Protein AF-A0A942ZBR2-F1 (afdb_monomer_lite)

Secondary structure (DSSP, 8-state):
--HHHHHHHHHHHHHHHHHHHHHHHHHHHHHHHHHTT-S--HHHHHHHHHHHHHHHHHHHHHHHHHHHHHH--

Foldseek 3Di:
DDPVLVVVVVVLVVVLVVLVVVLVVLVVVLVCCVVVVPPQDPVNSVVSVVVSVVSVVVSVVSVVVSCCSPPVD

pLDDT: mean 72.05, std 6.72, range [50.56, 85.44]

Structure (mmCIF, N/CA/C/O backbone):
data_AF-A0A942ZBR2-F1
#
_entry.id   AF-A0A942ZBR2-F1
#
loop_
_atom_site.group_PDB
_atom_site.id
_atom_site.type_symbol
_atom_site.label_atom_id
_atom_site.label_alt_id
_atom_site.label_comp_id
_atom_site.label_asym_id
_atom_site.label_entity_id
_atom_site.label_seq_id
_atom_site.pdbx_PDB_ins_code
_atom_site.Cartn_x
_atom_site.Cartn_y
_atom_site.Cartn_z
_atom_site.occupancy
_atom_site.B_iso_or_equiv
_atom_site.auth_seq_id
_atom_site.auth_comp_id
_atom_site.auth_asym_id
_atom_site.auth_atom_id
_atom_site.pdbx_PDB_model_num
ATOM 1 N N . MET A 1 1 ? -17.251 4.284 21.502 1.00 64.31 1 MET A N 1
ATOM 2 C CA . MET A 1 1 ? -15.818 4.054 21.265 1.00 64.31 1 MET A CA 1
ATOM 3 C C . MET A 1 1 ? -15.048 4.182 22.559 1.00 64.31 1 MET A C 1
ATOM 5 O O . MET A 1 1 ? -15.142 5.217 23.215 1.00 64.31 1 MET A O 1
ATOM 9 N N . THR A 1 2 ? -14.348 3.123 22.942 1.00 84.31 2 THR A N 1
ATOM 10 C CA . THR A 1 2 ? -13.410 3.108 24.068 1.00 84.31 2 THR A CA 1
ATOM 11 C C . THR A 1 2 ? -12.060 3.703 23.653 1.00 84.31 2 THR A C 1
ATOM 13 O O . THR A 1 2 ? -11.772 3.879 22.467 1.00 84.31 2 THR A O 1
ATOM 16 N N . GLU A 1 3 ? -11.222 4.046 24.631 1.00 85.44 3 GLU A N 1
ATOM 17 C CA . GLU A 1 3 ? -9.873 4.577 24.386 1.00 85.44 3 GLU A CA 1
ATOM 18 C C . GLU A 1 3 ? -8.977 3.556 23.658 1.00 85.44 3 GLU A C 1
ATOM 20 O O . GLU A 1 3 ? -8.189 3.924 22.787 1.00 85.44 3 GLU A O 1
ATOM 25 N N . ASP A 1 4 ? -9.178 2.263 23.926 1.00 84.56 4 ASP A N 1
ATOM 26 C CA . ASP A 1 4 ? -8.485 1.164 23.249 1.00 84.56 4 ASP A CA 1
ATOM 27 C C . ASP A 1 4 ? -8.886 1.047 21.769 1.00 84.56 4 ASP A C 1
ATOM 29 O O . ASP A 1 4 ? -8.019 0.914 20.902 1.00 84.56 4 ASP A O 1
ATOM 33 N N . GLU A 1 5 ? -10.180 1.182 21.453 1.00 78.88 5 GLU A N 1
ATOM 34 C CA . GLU A 1 5 ? -10.677 1.192 20.067 1.00 78.88 5 GLU A CA 1
ATOM 35 C C . GLU A 1 5 ? -10.121 2.389 19.280 1.00 78.88 5 GLU A C 1
ATOM 37 O O . GLU A 1 5 ? -9.740 2.256 18.117 1.00 78.88 5 GLU A O 1
ATOM 42 N N . LEU A 1 6 ? -10.017 3.558 19.922 1.00 81.25 6 LEU A N 1
ATOM 43 C CA . LEU A 1 6 ? -9.460 4.769 19.313 1.00 81.25 6 LEU A CA 1
ATOM 44 C C . LEU A 1 6 ? -7.949 4.642 19.042 1.00 81.25 6 LEU A C 1
ATOM 46 O O . LEU A 1 6 ? -7.451 5.141 18.029 1.00 81.25 6 LEU A O 1
ATOM 50 N N . ASN A 1 7 ? -7.214 3.970 19.929 1.00 83.81 7 ASN A N 1
ATOM 51 C CA . ASN A 1 7 ? -5.789 3.704 19.742 1.00 83.81 7 ASN A CA 1
ATOM 52 C C . ASN A 1 7 ? -5.544 2.698 18.609 1.00 83.81 7 ASN A C 1
ATOM 54 O O . ASN A 1 7 ? -4.650 2.918 17.792 1.00 83.81 7 ASN A O 1
ATOM 58 N N . GLN A 1 8 ? -6.372 1.656 18.504 1.00 83.75 8 GLN A N 1
ATOM 59 C CA . GLN A 1 8 ? -6.292 0.663 17.430 1.00 83.75 8 GLN A CA 1
ATOM 60 C C . GLN A 1 8 ? -6.567 1.293 16.050 1.00 83.75 8 GLN A C 1
ATOM 62 O O . GLN A 1 8 ? -5.684 1.298 15.192 1.00 83.75 8 GLN A O 1
ATOM 67 N N . ILE A 1 9 ? -7.732 1.935 15.913 1.00 79.75 9 ILE A N 1
ATOM 68 C CA . ILE A 1 9 ? -7.922 3.237 15.260 1.00 79.75 9 ILE A CA 1
ATOM 69 C C . ILE A 1 9 ? -6.710 3.862 14.549 1.00 79.75 9 ILE A C 1
ATOM 71 O O . ILE A 1 9 ? -6.441 3.762 13.347 1.00 79.75 9 ILE A O 1
ATOM 75 N N . LYS A 1 10 ? -5.972 4.586 15.385 1.00 79.38 10 LYS A N 1
ATOM 76 C CA . LYS A 1 10 ? -4.827 5.404 15.026 1.00 79.38 10 LYS A CA 1
ATOM 77 C C . LYS A 1 10 ? -3.674 4.579 14.456 1.00 79.38 10 LYS A C 1
ATOM 79 O O . LYS A 1 10 ? -3.084 4.993 13.461 1.00 79.38 10 LYS A O 1
ATOM 84 N N . THR A 1 11 ? -3.378 3.418 15.037 1.00 84.69 11 THR A N 1
ATOM 85 C CA . THR A 1 11 ? -2.321 2.529 14.534 1.00 84.69 11 THR A CA 1
ATOM 86 C C . THR A 1 11 ? -2.639 2.008 13.131 1.00 84.69 11 THR A C 1
ATOM 88 O O . THR A 1 11 ? -1.762 2.004 12.267 1.00 84.69 11 THR A O 1
ATOM 91 N N . GLU A 1 12 ? -3.892 1.628 12.865 1.00 79.75 12 GLU A N 1
ATOM 92 C CA . GLU A 1 12 ? -4.328 1.180 11.536 1.00 79.75 12 GLU A CA 1
ATOM 93 C C . GLU A 1 12 ? -4.201 2.297 10.486 1.00 79.75 12 GLU A C 1
ATOM 95 O O . GLU A 1 12 ? -3.749 2.051 9.364 1.00 79.75 12 GLU A O 1
ATOM 100 N N . LEU A 1 13 ? -4.527 3.541 10.855 1.00 77.94 13 LEU A N 1
ATOM 101 C CA . LEU A 1 13 ? -4.372 4.715 9.989 1.00 77.94 13 LEU A CA 1
ATOM 102 C C . LEU A 1 13 ? -2.905 5.065 9.698 1.00 77.94 13 LEU A C 1
ATOM 104 O O . LEU A 1 13 ? -2.575 5.441 8.570 1.00 77.94 13 LEU A O 1
ATOM 108 N N . GLU A 1 14 ? -2.017 4.947 10.685 1.00 79.19 14 GLU A N 1
ATOM 109 C CA . GLU A 1 14 ? -0.580 5.187 10.502 1.00 79.19 14 GLU A CA 1
ATOM 110 C C . GLU A 1 14 ? 0.053 4.140 9.570 1.00 79.19 14 GLU A C 1
ATOM 112 O O . GLU A 1 14 ? 0.786 4.500 8.643 1.00 79.19 14 GLU A O 1
ATOM 117 N N . ASP A 1 15 ? -0.280 2.856 9.744 1.00 79.50 15 ASP A N 1
ATOM 118 C CA . ASP A 1 15 ? 0.178 1.779 8.854 1.00 79.50 15 ASP A CA 1
ATOM 119 C C . ASP A 1 15 ? -0.349 1.961 7.420 1.00 79.50 15 ASP A C 1
ATOM 121 O O . ASP A 1 15 ? 0.395 1.824 6.443 1.00 79.50 15 ASP A O 1
ATOM 125 N N . PHE A 1 16 ? -1.618 2.356 7.287 1.00 76.56 16 PHE A N 1
ATOM 126 C CA . PHE A 1 16 ? -2.234 2.690 6.005 1.00 76.56 16 PHE A CA 1
ATOM 127 C C . PHE A 1 16 ? -1.504 3.842 5.291 1.00 76.56 16 PHE A C 1
ATOM 129 O O . PHE A 1 16 ? -1.152 3.738 4.111 1.00 76.56 16 PHE A O 1
ATOM 136 N N . SER A 1 17 ? -1.218 4.929 6.014 1.00 75.19 17 SER A N 1
ATOM 137 C CA . SER A 1 17 ? -0.491 6.090 5.487 1.00 75.19 17 SER A CA 1
ATOM 138 C C . SER A 1 17 ? 0.910 5.711 4.987 1.00 75.19 17 SER A C 1
ATOM 140 O O . SER A 1 17 ? 1.303 6.074 3.873 1.00 75.19 17 SER A O 1
ATOM 142 N N . ASN A 1 18 ? 1.639 4.892 5.752 1.00 75.31 18 ASN A N 1
ATOM 143 C CA . ASN A 1 18 ? 2.956 4.391 5.356 1.00 75.31 18 ASN A CA 1
ATOM 144 C C . ASN A 1 18 ? 2.893 3.539 4.077 1.00 75.31 18 ASN A C 1
ATOM 146 O O . ASN A 1 18 ? 3.714 3.707 3.170 1.00 75.31 18 ASN A O 1
ATOM 150 N N . GLN A 1 19 ? 1.897 2.657 3.963 1.00 74.00 19 GLN A N 1
ATOM 151 C CA . GLN A 1 19 ? 1.715 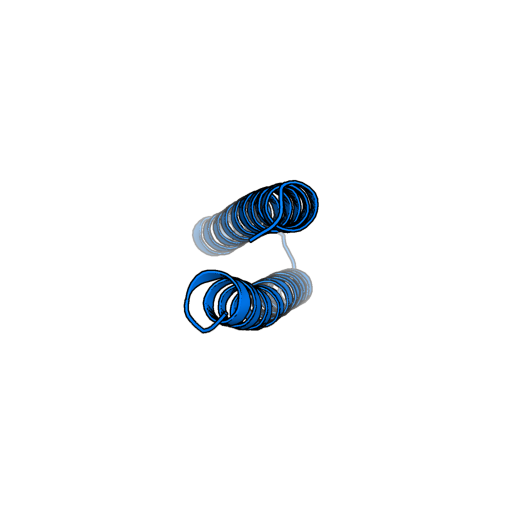1.798 2.788 1.00 74.00 19 GLN A CA 1
ATOM 152 C C . GLN A 1 19 ? 1.370 2.605 1.526 1.00 74.00 19 GLN A C 1
ATOM 154 O O . GLN A 1 19 ? 1.882 2.298 0.443 1.00 74.00 19 GLN A O 1
ATOM 159 N N . LEU A 1 20 ? 0.581 3.679 1.653 1.00 73.12 20 LEU A N 1
ATOM 160 C CA . LEU A 1 20 ? 0.349 4.627 0.558 1.00 73.12 20 LEU A CA 1
ATOM 161 C C . LEU A 1 20 ? 1.630 5.355 0.133 1.00 73.12 20 LEU A C 1
ATOM 163 O O . LEU A 1 20 ? 1.881 5.491 -1.067 1.00 73.12 20 LEU A O 1
ATOM 167 N N . GLY A 1 21 ? 2.460 5.779 1.090 1.00 71.00 21 GLY A N 1
ATOM 168 C CA . GLY A 1 21 ? 3.755 6.402 0.805 1.00 71.00 21 GLY A CA 1
ATOM 169 C C . GLY A 1 21 ? 4.676 5.492 -0.016 1.00 71.00 21 GLY A C 1
ATOM 170 O O . GLY A 1 21 ? 5.254 5.924 -1.017 1.00 71.00 21 GLY A O 1
ATOM 171 N N . ILE A 1 22 ? 4.747 4.206 0.345 1.00 74.12 22 ILE A N 1
ATOM 172 C CA . ILE A 1 22 ? 5.520 3.190 -0.391 1.00 74.12 22 ILE A CA 1
ATOM 173 C C . ILE A 1 22 ? 4.973 3.008 -1.812 1.00 74.12 22 ILE A C 1
ATOM 175 O O . ILE A 1 22 ? 5.741 3.023 -2.777 1.00 74.12 22 ILE A O 1
ATOM 179 N N . ALA A 1 23 ? 3.652 2.879 -1.965 1.00 73.50 23 ALA A N 1
ATOM 180 C CA . ALA A 1 23 ? 3.022 2.733 -3.276 1.00 73.50 23 ALA A CA 1
ATOM 181 C C . ALA A 1 23 ? 3.298 3.945 -4.183 1.00 73.50 23 ALA A C 1
ATOM 183 O O . ALA A 1 23 ? 3.630 3.785 -5.359 1.00 73.50 23 ALA A O 1
ATOM 184 N N . ALA A 1 24 ? 3.217 5.166 -3.652 1.00 69.81 24 ALA A N 1
ATOM 185 C CA . ALA A 1 24 ? 3.543 6.374 -4.405 1.00 69.81 24 ALA A CA 1
ATOM 186 C C . ALA A 1 24 ? 5.018 6.393 -4.854 1.00 69.81 24 ALA A C 1
ATOM 188 O O . ALA A 1 24 ? 5.309 6.711 -6.011 1.00 69.81 24 ALA A O 1
ATOM 189 N N . GLY A 1 25 ? 5.944 5.983 -3.979 1.00 71.69 25 GLY A N 1
ATOM 190 C CA . GLY A 1 25 ? 7.370 5.863 -4.300 1.00 71.69 25 GLY A CA 1
ATOM 191 C C . GLY A 1 25 ? 7.648 4.866 -5.429 1.00 71.69 25 GLY A C 1
ATOM 192 O O . GLY A 1 25 ? 8.329 5.199 -6.400 1.00 71.69 25 GLY A O 1
ATOM 193 N N . LEU A 1 26 ? 7.056 3.672 -5.355 1.00 73.56 26 LEU A N 1
ATOM 194 C CA . LEU A 1 26 ? 7.176 2.645 -6.396 1.00 73.56 26 LEU A CA 1
ATOM 195 C C . LEU A 1 26 ? 6.563 3.097 -7.731 1.00 73.56 26 LEU A C 1
ATOM 197 O O .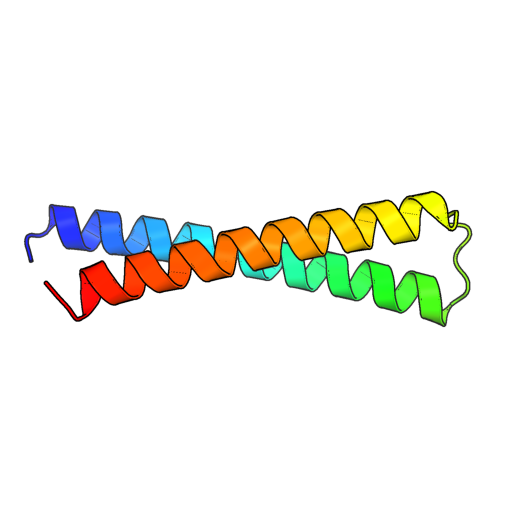 LEU A 1 26 ? 7.153 2.862 -8.786 1.00 73.56 26 LEU A O 1
ATOM 201 N N . SER A 1 27 ? 5.428 3.806 -7.691 1.00 73.00 27 SER A N 1
ATOM 202 C CA . SER A 1 27 ? 4.784 4.373 -8.887 1.00 73.00 27 SER A CA 1
ATOM 203 C C . SER A 1 27 ? 5.709 5.359 -9.597 1.00 73.00 27 SER A C 1
ATOM 205 O O . SER A 1 27 ? 5.832 5.337 -10.821 1.00 73.00 27 SER A O 1
ATOM 207 N N . ARG A 1 28 ? 6.397 6.206 -8.823 1.00 74.06 28 ARG A N 1
ATOM 208 C CA . ARG A 1 28 ? 7.352 7.183 -9.349 1.00 74.06 28 ARG A CA 1
ATOM 209 C C . ARG A 1 28 ? 8.581 6.510 -9.959 1.00 74.06 28 ARG A C 1
ATOM 211 O O . ARG A 1 28 ? 8.991 6.905 -11.045 1.00 74.06 28 ARG A O 1
ATOM 218 N N . ILE A 1 29 ? 9.145 5.492 -9.303 1.00 70.88 29 ILE A N 1
ATOM 219 C CA . ILE A 1 29 ? 10.278 4.713 -9.839 1.00 70.88 29 ILE A CA 1
ATOM 220 C C . ILE A 1 29 ? 9.900 4.072 -11.177 1.00 70.88 29 ILE A C 1
ATOM 222 O O . ILE A 1 29 ? 10.674 4.139 -12.132 1.00 70.88 29 ILE A O 1
ATOM 226 N N . LEU A 1 30 ? 8.700 3.495 -11.262 1.00 72.25 30 LEU A N 1
ATOM 227 C CA . LEU A 1 30 ? 8.188 2.886 -12.485 1.00 72.25 30 LEU A CA 1
ATOM 228 C C . LEU A 1 30 ? 8.028 3.917 -13.611 1.00 72.25 30 LEU A C 1
ATOM 230 O O . LEU A 1 30 ? 8.490 3.674 -14.723 1.00 72.25 30 LEU A O 1
ATOM 234 N N . ALA A 1 31 ? 7.431 5.077 -13.315 1.00 69.62 31 ALA A N 1
ATOM 235 C CA . ALA A 1 31 ? 7.251 6.159 -14.283 1.00 69.62 31 ALA A CA 1
ATOM 236 C C . ALA A 1 31 ? 8.593 6.671 -14.829 1.00 69.62 31 ALA A C 1
ATOM 238 O O . ALA A 1 31 ? 8.772 6.722 -16.041 1.00 69.62 31 ALA A O 1
ATOM 239 N N . VAL A 1 32 ? 9.564 6.948 -13.951 1.00 64.94 32 VAL A N 1
ATOM 240 C CA . VAL A 1 32 ? 10.920 7.383 -14.338 1.00 64.94 32 VAL A CA 1
ATOM 241 C C . VAL A 1 32 ? 11.625 6.312 -15.175 1.00 64.94 32 VAL A C 1
ATOM 243 O O . VAL A 1 32 ? 12.283 6.614 -16.166 1.00 64.94 32 VAL A O 1
ATOM 246 N N . SER A 1 33 ? 11.471 5.041 -14.816 1.00 67.94 33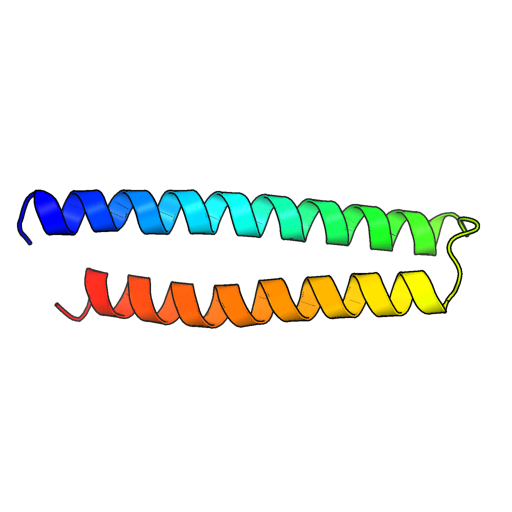 SER A N 1
ATOM 247 C CA . SER A 1 33 ? 12.109 3.942 -15.548 1.00 67.94 33 SER A CA 1
ATOM 248 C C . SER A 1 33 ? 11.559 3.788 -16.967 1.00 67.94 33 SER A C 1
ATOM 250 O O . SER A 1 33 ? 12.322 3.519 -17.893 1.00 67.94 33 SER A O 1
ATOM 252 N N . LEU A 1 34 ? 10.253 4.009 -17.137 1.00 66.81 34 LEU A N 1
ATOM 2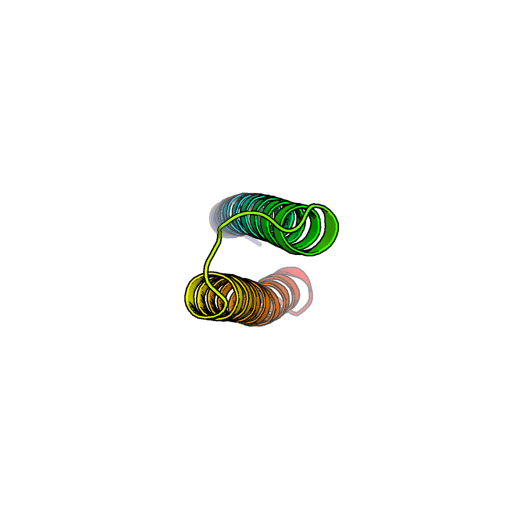53 C CA . LEU A 1 34 ? 9.585 4.022 -18.437 1.00 66.81 34 LEU A CA 1
ATOM 254 C C . LEU A 1 34 ? 9.928 5.274 -19.262 1.00 66.81 34 LEU A C 1
ATOM 256 O O . LEU A 1 34 ? 10.141 5.156 -20.464 1.00 66.81 34 LEU A O 1
ATOM 260 N N . GLU A 1 35 ? 9.987 6.450 -18.631 1.00 67.31 35 GLU A N 1
ATOM 261 C CA . GLU A 1 35 ? 10.225 7.744 -19.289 1.00 67.31 35 GLU A CA 1
ATOM 262 C C . GLU A 1 35 ? 11.663 7.890 -19.799 1.00 67.31 35 GLU A C 1
ATOM 264 O O . GLU A 1 35 ? 11.883 8.353 -20.916 1.00 67.31 35 GLU A O 1
ATOM 269 N N . PHE A 1 36 ? 12.646 7.448 -19.012 1.00 64.38 36 PHE A N 1
ATOM 270 C CA . PHE A 1 36 ? 14.066 7.618 -19.336 1.00 64.38 36 PHE A CA 1
ATOM 271 C C . PHE A 1 36 ? 14.712 6.371 -19.953 1.00 64.38 36 PHE A C 1
ATOM 273 O O . PHE A 1 36 ? 15.926 6.350 -20.148 1.00 64.38 36 PHE A O 1
ATOM 280 N N . GLY A 1 37 ? 13.924 5.333 -20.264 1.00 55.16 37 GLY A N 1
ATOM 281 C CA . GLY A 1 37 ? 14.421 4.101 -20.881 1.00 55.16 37 GLY A CA 1
ATOM 282 C C . GLY A 1 37 ? 15.490 3.416 -20.029 1.00 55.16 37 GLY A C 1
ATOM 283 O O . GLY A 1 37 ? 16.532 3.017 -20.550 1.00 55.16 37 GLY A O 1
ATOM 284 N N . SER A 1 38 ? 15.270 3.340 -18.711 1.00 59.75 38 SER A N 1
ATOM 285 C CA . S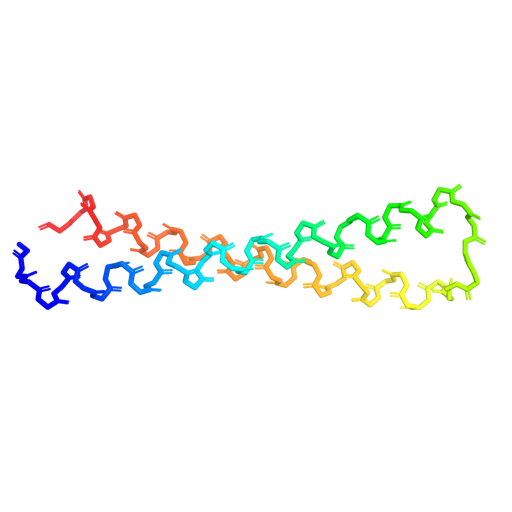ER A 1 38 ? 16.244 2.722 -17.813 1.00 59.75 38 SER A CA 1
ATOM 286 C C . SER A 1 38 ? 16.448 1.249 -18.187 1.00 59.75 38 SER A C 1
ATOM 288 O O . SER A 1 38 ? 15.548 0.589 -18.703 1.00 59.75 38 SER A O 1
ATOM 290 N N . ASN A 1 39 ? 17.639 0.714 -17.905 1.00 60.94 39 ASN A N 1
ATOM 291 C CA . ASN A 1 39 ? 18.037 -0.673 -18.195 1.00 60.94 39 ASN A CA 1
ATOM 292 C C . ASN A 1 39 ? 17.264 -1.731 -17.370 1.00 60.94 39 ASN A C 1
ATOM 294 O O . ASN A 1 39 ? 17.712 -2.867 -17.221 1.00 60.94 39 ASN A O 1
ATOM 298 N N . ILE A 1 40 ? 16.127 -1.350 -16.787 1.00 63.59 40 ILE A N 1
ATOM 299 C CA . ILE A 1 40 ? 15.213 -2.234 -16.080 1.00 63.59 40 ILE A CA 1
ATOM 300 C C . ILE A 1 40 ? 14.535 -3.109 -17.128 1.00 63.59 40 ILE A C 1
ATOM 302 O O . ILE A 1 40 ? 13.903 -2.624 -18.071 1.00 63.59 40 ILE A O 1
ATOM 306 N N . SER A 1 41 ? 14.694 -4.423 -16.987 1.00 67.06 41 SER A N 1
ATOM 307 C CA . SER A 1 41 ? 14.127 -5.354 -17.951 1.00 67.06 41 SER A CA 1
ATOM 308 C C . SER A 1 41 ? 12.598 -5.233 -17.956 1.00 67.06 41 SER A C 1
ATOM 310 O O . SER A 1 41 ? 11.971 -4.916 -16.943 1.00 67.06 41 SER A O 1
ATOM 312 N N . LYS A 1 42 ? 11.950 -5.541 -19.087 1.00 64.94 42 LYS A N 1
ATOM 313 C CA . LYS A 1 42 ? 10.475 -5.591 -19.160 1.00 64.94 42 LYS A CA 1
ATOM 314 C C . LYS A 1 42 ? 9.857 -6.470 -18.059 1.00 64.94 42 LYS A C 1
ATOM 316 O O . LYS A 1 42 ? 8.743 -6.193 -17.624 1.00 64.94 42 LYS A O 1
ATOM 321 N N . LEU A 1 43 ? 10.570 -7.505 -17.605 1.00 62.59 43 LEU A N 1
ATOM 322 C CA . LEU A 1 43 ? 10.138 -8.390 -16.520 1.00 62.59 43 LEU A CA 1
ATOM 323 C C . LEU A 1 43 ? 10.121 -7.679 -15.158 1.00 62.59 43 LEU A C 1
ATOM 325 O O . LEU A 1 43 ? 9.185 -7.868 -14.381 1.00 62.59 43 LEU A O 1
ATOM 329 N N . ASP A 1 44 ? 11.096 -6.813 -14.894 1.00 67.25 44 ASP A N 1
ATOM 330 C CA . ASP A 1 44 ? 11.168 -6.029 -13.658 1.00 67.25 44 ASP A CA 1
ATOM 331 C C . ASP A 1 44 ? 10.072 -4.953 -13.614 1.00 67.25 44 ASP A C 1
ATOM 333 O O . ASP A 1 44 ? 9.446 -4.750 -12.576 1.00 67.25 44 ASP A O 1
ATOM 337 N N . ILE A 1 45 ? 9.758 -4.330 -14.758 1.00 69.25 45 ILE A N 1
ATOM 338 C CA . ILE A 1 45 ? 8.642 -3.373 -14.907 1.00 69.25 45 ILE A CA 1
ATOM 339 C C . ILE A 1 45 ? 7.300 -4.048 -14.589 1.00 69.25 45 ILE A C 1
ATOM 341 O O . ILE A 1 45 ? 6.485 -3.497 -13.847 1.00 69.25 45 ILE A O 1
ATOM 345 N N . ILE A 1 46 ? 7.068 -5.255 -15.119 1.00 70.38 46 ILE A N 1
ATOM 346 C CA . ILE A 1 46 ? 5.853 -6.039 -14.846 1.00 70.38 46 ILE A CA 1
ATOM 347 C C . ILE A 1 46 ? 5.780 -6.430 -13.365 1.00 70.38 46 ILE A C 1
ATOM 349 O O . ILE A 1 46 ? 4.716 -6.317 -12.755 1.00 70.38 46 ILE A O 1
ATOM 353 N N . SER A 1 47 ? 6.902 -6.841 -12.773 1.00 72.25 47 SER A N 1
ATOM 354 C CA . SER A 1 47 ? 6.980 -7.217 -11.356 1.00 72.25 47 SER A CA 1
ATOM 355 C C . SER A 1 47 ? 6.686 -6.029 -10.435 1.00 72.25 47 SER A C 1
ATOM 357 O O . SER A 1 47 ? 5.910 -6.159 -9.487 1.00 72.25 47 SER A O 1
ATOM 359 N N . LEU A 1 48 ? 7.218 -4.846 -10.759 1.00 70.75 48 LEU A N 1
ATOM 360 C CA . LEU A 1 48 ? 6.924 -3.587 -10.070 1.00 70.75 48 LEU A CA 1
ATOM 361 C C . LEU A 1 48 ? 5.450 -3.194 -10.198 1.00 70.75 48 LEU A C 1
ATOM 363 O O . LEU A 1 48 ? 4.813 -2.885 -9.193 1.00 70.75 48 LEU A O 1
ATOM 367 N N . ALA A 1 49 ? 4.883 -3.247 -11.405 1.00 72.94 49 ALA A N 1
ATOM 368 C CA . ALA A 1 49 ? 3.470 -2.944 -11.631 1.00 72.94 49 ALA A CA 1
ATOM 369 C C . ALA A 1 49 ? 2.545 -3.910 -10.870 1.00 72.94 49 ALA A C 1
ATOM 371 O O . ALA A 1 49 ? 1.516 -3.500 -10.326 1.00 72.94 49 ALA A O 1
ATOM 372 N N . TYR A 1 50 ? 2.920 -5.189 -10.793 1.00 74.25 50 TYR A N 1
ATOM 373 C CA . TYR A 1 50 ? 2.186 -6.191 -10.029 1.00 74.25 50 TYR A CA 1
ATOM 374 C C . TYR A 1 50 ? 2.261 -5.936 -8.519 1.00 74.25 50 TYR A C 1
ATOM 376 O O . TYR A 1 50 ? 1.221 -5.923 -7.861 1.00 74.25 50 TYR A O 1
ATOM 384 N N . ALA A 1 51 ? 3.453 -5.656 -7.980 1.00 73.75 51 ALA A N 1
ATOM 385 C CA . ALA A 1 51 ? 3.628 -5.286 -6.574 1.00 73.75 51 ALA A CA 1
ATOM 386 C C . ALA A 1 51 ? 2.795 -4.045 -6.214 1.00 73.75 51 ALA A C 1
ATOM 388 O O . ALA A 1 51 ? 2.100 -4.029 -5.198 1.00 73.75 51 ALA A O 1
ATOM 389 N N . LEU A 1 52 ? 2.780 -3.044 -7.100 1.00 73.56 52 LEU A N 1
ATOM 390 C CA . LEU A 1 52 ? 1.968 -1.841 -6.951 1.00 73.56 52 LEU A CA 1
ATOM 391 C C . LEU A 1 52 ? 0.470 -2.157 -6.881 1.00 73.56 52 LEU A C 1
ATOM 393 O O . LEU A 1 52 ? -0.235 -1.690 -5.987 1.00 73.56 52 LEU A O 1
ATOM 397 N N . LYS A 1 53 ? -0.014 -2.980 -7.818 1.00 76.81 53 LYS A N 1
ATOM 398 C CA . LYS A 1 53 ? -1.411 -3.416 -7.876 1.00 76.81 53 LYS A CA 1
ATOM 399 C C . LYS A 1 53 ? -1.815 -4.149 -6.598 1.00 76.81 53 LYS A C 1
ATOM 401 O O . LYS A 1 53 ? -2.907 -3.904 -6.091 1.00 76.81 53 LYS A O 1
ATOM 406 N N . LEU A 1 54 ? -0.944 -5.012 -6.076 1.00 79.06 54 LEU A N 1
ATOM 407 C CA . LEU A 1 54 ? -1.183 -5.765 -4.845 1.00 79.06 54 LEU A CA 1
ATOM 408 C C . LEU A 1 54 ? -1.302 -4.835 -3.636 1.00 79.06 54 LEU A C 1
ATOM 410 O O . LEU A 1 54 ? -2.269 -4.941 -2.886 1.00 79.06 54 LEU A O 1
ATOM 414 N N . ILE A 1 55 ? -0.388 -3.870 -3.496 1.00 74.25 55 ILE A N 1
ATOM 415 C CA . ILE A 1 55 ? -0.444 -2.875 -2.417 1.00 74.25 55 ILE A CA 1
ATOM 416 C C . ILE A 1 55 ? -1.747 -2.073 -2.499 1.00 74.25 55 ILE A C 1
ATOM 418 O O . ILE A 1 55 ? -2.453 -1.962 -1.498 1.00 74.25 55 ILE A O 1
ATOM 422 N N . LEU A 1 56 ? -2.107 -1.568 -3.684 1.00 73.50 56 LEU A N 1
ATOM 423 C CA . LEU A 1 56 ? -3.329 -0.783 -3.890 1.00 73.50 56 LEU A CA 1
ATOM 424 C C . LEU A 1 56 ? -4.607 -1.590 -3.616 1.00 73.50 56 LEU A C 1
ATOM 426 O O . LEU A 1 56 ? -5.559 -1.056 -3.046 1.00 73.50 56 LEU A O 1
ATOM 430 N N . GLN A 1 57 ? -4.643 -2.872 -3.993 1.00 74.38 57 GLN A N 1
ATOM 431 C CA . GLN A 1 57 ? -5.776 -3.747 -3.686 1.00 74.38 57 GLN A CA 1
ATOM 432 C C . GLN A 1 57 ? -5.912 -3.983 -2.181 1.00 74.38 57 GLN A C 1
ATOM 434 O O . GLN A 1 57 ? -7.006 -3.806 -1.651 1.00 74.38 57 GLN A O 1
ATOM 439 N N . THR A 1 58 ? -4.819 -4.302 -1.486 1.00 75.00 58 THR A N 1
ATOM 440 C CA . THR A 1 58 ? -4.815 -4.459 -0.024 1.00 75.00 58 THR A CA 1
ATOM 441 C C . THR A 1 58 ? -5.248 -3.169 0.681 1.00 75.00 58 THR A C 1
ATOM 443 O O . THR A 1 58 ? -6.071 -3.214 1.593 1.00 75.00 58 THR A O 1
ATOM 446 N N . GLN A 1 59 ? -4.781 -2.009 0.204 1.00 66.94 59 GLN A N 1
ATOM 447 C CA . GLN A 1 59 ? -5.187 -0.701 0.729 1.00 66.94 59 GLN A CA 1
ATOM 448 C C . GLN A 1 59 ? -6.685 -0.438 0.551 1.00 66.94 59 GLN A C 1
ATOM 450 O O . GLN A 1 59 ? -7.338 0.036 1.476 1.00 66.94 59 GLN A O 1
ATOM 455 N N . LYS A 1 60 ? -7.262 -0.778 -0.609 1.00 69.75 60 LYS A N 1
ATOM 456 C CA . LYS A 1 60 ? -8.702 -0.613 -0.856 1.00 69.75 60 LYS A CA 1
ATOM 457 C C . LYS A 1 60 ? -9.554 -1.376 0.166 1.00 69.75 60 LYS A C 1
ATOM 459 O O . LYS A 1 60 ? -10.580 -0.852 0.595 1.00 69.75 60 LYS A O 1
ATOM 464 N N . TYR A 1 61 ? -9.142 -2.586 0.547 1.00 72.56 61 TYR A N 1
ATOM 465 C CA . TYR A 1 61 ? -9.849 -3.375 1.559 1.00 72.56 61 TYR A CA 1
ATOM 466 C C . TYR A 1 61 ? -9.717 -2.760 2.958 1.00 72.56 61 TYR A C 1
ATOM 468 O O . TYR A 1 61 ? -10.741 -2.545 3.604 1.00 72.56 61 TYR A O 1
ATOM 476 N N . LYS A 1 62 ? -8.502 -2.365 3.368 1.00 69.06 62 LYS A N 1
ATOM 477 C CA . LYS A 1 62 ? -8.262 -1.700 4.663 1.00 69.06 62 LYS A CA 1
ATOM 478 C C . LYS A 1 62 ? -9.056 -0.398 4.832 1.00 69.06 62 LYS A C 1
ATOM 480 O O . LYS A 1 62 ? -9.628 -0.173 5.891 1.00 69.06 62 LYS A O 1
ATOM 485 N N . ILE A 1 63 ? -9.170 0.436 3.790 1.00 67.75 63 ILE A N 1
ATOM 486 C CA . ILE A 1 63 ? -10.012 1.654 3.832 1.00 67.75 63 ILE A CA 1
ATOM 487 C C . ILE A 1 63 ? -11.479 1.302 4.096 1.00 67.75 63 ILE A C 1
ATOM 489 O O . ILE A 1 63 ? -12.167 2.020 4.819 1.00 67.75 63 ILE A O 1
ATOM 493 N N . GLY A 1 64 ? -11.968 0.211 3.499 1.00 67.44 64 GLY A N 1
ATOM 494 C CA . GLY A 1 64 ? -13.329 -0.274 3.715 1.00 67.44 64 GLY A CA 1
ATOM 495 C C . GLY A 1 64 ? -13.578 -0.691 5.165 1.00 67.44 64 GLY A C 1
ATOM 496 O O . GLY A 1 64 ? -14.619 -0.343 5.716 1.00 67.44 64 GLY A O 1
ATOM 497 N N . GLU A 1 65 ? -12.618 -1.377 5.786 1.00 73.19 65 GLU A N 1
ATOM 498 C CA . GLU A 1 65 ? -12.689 -1.795 7.193 1.00 73.19 65 GLU A CA 1
ATOM 499 C C . GLU A 1 65 ? -12.592 -0.610 8.155 1.00 73.19 65 GLU A C 1
ATOM 501 O O . GLU A 1 65 ? -13.463 -0.462 9.006 1.00 73.19 65 GLU A O 1
ATOM 506 N N . ILE A 1 66 ? -11.624 0.293 7.960 1.00 67.75 66 ILE A N 1
ATOM 507 C CA . ILE A 1 66 ? -11.490 1.519 8.763 1.00 67.75 66 ILE A CA 1
ATOM 508 C C . ILE A 1 66 ? -12.765 2.363 8.670 1.00 67.75 66 ILE A C 1
ATOM 510 O O . ILE A 1 66 ? -13.273 2.836 9.684 1.00 67.75 66 ILE A O 1
ATOM 514 N N . ARG A 1 67 ? -13.329 2.526 7.464 1.00 73.06 67 ARG A N 1
ATOM 515 C CA . ARG A 1 67 ? -14.598 3.241 7.278 1.00 73.06 67 ARG A CA 1
ATOM 516 C C . ARG A 1 67 ? -15.731 2.558 8.050 1.00 73.06 67 ARG A C 1
ATOM 518 O O . ARG A 1 67 ? -16.476 3.245 8.739 1.00 73.06 67 ARG A O 1
ATOM 525 N N . LYS A 1 68 ? -15.873 1.237 7.933 1.00 73.19 68 LYS A N 1
ATOM 526 C CA . LYS A 1 68 ? -16.917 0.489 8.642 1.00 73.19 68 LYS A CA 1
ATOM 527 C C . LYS A 1 68 ? -16.768 0.638 10.161 1.00 73.19 68 LYS A C 1
ATOM 529 O O . LYS A 1 68 ? -17.747 0.909 10.841 1.00 73.19 68 LYS A O 1
ATOM 534 N N . ASN A 1 69 ? -15.543 0.548 10.673 1.00 70.50 69 ASN A N 1
ATOM 535 C CA . ASN A 1 69 ? -15.246 0.668 12.101 1.00 70.50 69 ASN A CA 1
ATOM 536 C C . ASN A 1 69 ? -15.435 2.096 12.645 1.00 70.50 69 ASN A C 1
ATOM 538 O O . ASN A 1 69 ? -15.756 2.253 13.816 1.00 70.50 69 ASN A O 1
ATOM 542 N N . LEU A 1 70 ? -15.241 3.134 11.823 1.00 68.38 70 LEU A N 1
ATOM 543 C CA . LEU A 1 70 ? -15.386 4.538 12.238 1.00 68.38 70 LEU A CA 1
ATOM 544 C C . LEU A 1 70 ? -16.801 5.103 12.083 1.00 68.38 70 LEU A C 1
ATOM 546 O O . LEU A 1 70 ? -17.157 6.026 12.810 1.00 68.38 70 LEU A O 1
ATOM 550 N N . PHE A 1 71 ? -17.567 4.631 11.097 1.00 71.19 71 PHE A N 1
ATOM 551 C CA . PHE A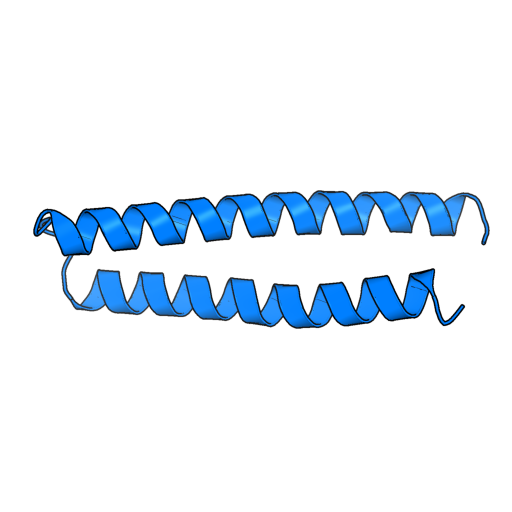 1 71 ? -18.833 5.263 10.705 1.00 71.19 71 PHE A CA 1
ATOM 552 C C . PHE A 1 71 ? -20.060 4.359 10.848 1.00 71.19 71 PHE A C 1
ATOM 554 O O . PHE A 1 71 ? -21.169 4.888 10.889 1.00 71.19 71 PHE A O 1
ATOM 561 N N . ASP A 1 72 ? -19.876 3.037 10.923 1.00 61.59 72 ASP A N 1
ATOM 562 C CA . ASP A 1 72 ? -20.973 2.072 11.079 1.00 61.59 72 ASP A CA 1
ATOM 563 C C . ASP A 1 72 ? -20.994 1.414 12.484 1.00 61.59 72 ASP A C 1
ATOM 565 O O . ASP A 1 72 ? -21.807 0.516 12.717 1.00 61.59 72 ASP A O 1
ATOM 569 N N . ALA A 1 73 ? -20.107 1.839 13.399 1.00 50.56 73 ALA A N 1
ATOM 570 C CA . ALA A 1 73 ? -20.064 1.458 14.820 1.00 50.56 73 ALA A CA 1
ATOM 571 C C . ALA A 1 73 ? -20.841 2.453 15.698 1.00 50.56 73 ALA A C 1
ATOM 573 O O . ALA A 1 73 ? -21.470 1.998 16.681 1.00 50.56 73 ALA A O 1
#

Radius of gyration: 16.54 Å; chains: 1; bounding box: 39×16×45 Å

Sequence (73 aa):
MTEDELNQIKTELEDFSNQLGIAAGLSRILAVSLEFGSNISKLDIISLAYALKLILQTQKYKIGEIRKNLFDA